Protein AF-A0AB36P984-F1 (afdb_monomer_lite)

Sequence (49 aa):
MNFLAHLHLAHLAESSLSGNLLADFVRGNPEESFPPDVVAGIHMHRRID

Radius of gyration: 9.52 Å; chains: 1; bounding box: 23×14×26 Å

Foldseek 3Di:
DPLVVLLVVCVVVVADNQLLVCLVVDDDQCPVPDDPRSSRNNVSNVVVD

Structure (mmCIF, N/CA/C/O backbone):
data_AF-A0AB36P984-F1
#
_entry.id   AF-A0AB36P984-F1
#
loop_
_atom_site.group_PDB
_atom_site.id
_atom_site.type_symbol
_atom_site.label_atom_id
_atom_site.label_alt_id
_atom_site.label_comp_id
_atom_site.label_asym_id
_atom_site.label_entity_id
_atom_site.label_seq_id
_atom_site.pdbx_PDB_ins_code
_atom_site.Cartn_x
_atom_site.Cartn_y
_atom_site.Cartn_z
_atom_site.occupancy
_atom_site.B_iso_or_equiv
_atom_site.auth_seq_id
_atom_site.auth_comp_id
_atom_site.auth_asym_id
_atom_site.auth_atom_id
_atom_site.pdbx_PDB_model_num
ATOM 1 N N . MET A 1 1 ? 12.814 0.214 2.696 1.00 73.38 1 MET A N 1
ATOM 2 C CA . MET A 1 1 ? 12.091 -0.378 1.557 1.00 73.38 1 MET A CA 1
ATOM 3 C C . MET A 1 1 ? 12.204 0.462 0.296 1.00 73.38 1 MET A C 1
ATOM 5 O O . MET A 1 1 ? 12.483 1.654 0.392 1.00 73.38 1 MET A O 1
ATOM 9 N N . ASN A 1 2 ? 12.032 -0.158 -0.881 1.00 89.06 2 ASN A N 1
ATOM 10 C CA . ASN A 1 2 ? 11.936 0.536 -2.172 1.00 89.06 2 ASN A CA 1
ATOM 11 C C . ASN A 1 2 ? 10.458 0.746 -2.537 1.00 89.06 2 ASN A C 1
ATOM 13 O O . ASN A 1 2 ? 9.813 -0.138 -3.097 1.00 89.06 2 ASN A O 1
ATOM 17 N N . PHE A 1 3 ? 9.940 1.939 -2.254 1.00 88.81 3 PHE A N 1
ATOM 18 C CA . PHE A 1 3 ? 8.530 2.283 -2.457 1.00 88.81 3 PHE A CA 1
ATOM 19 C C . PHE A 1 3 ? 8.041 2.097 -3.899 1.00 88.81 3 PHE A C 1
ATOM 21 O O . PHE A 1 3 ? 6.910 1.671 -4.113 1.00 88.81 3 PHE A O 1
ATOM 28 N N . LEU A 1 4 ? 8.886 2.378 -4.897 1.00 93.31 4 LEU A N 1
ATOM 29 C CA . LEU A 1 4 ? 8.498 2.251 -6.304 1.00 93.31 4 LEU A CA 1
ATOM 30 C C . LEU A 1 4 ? 8.299 0.789 -6.707 1.00 93.31 4 LEU A C 1
ATOM 32 O O . LEU A 1 4 ? 7.370 0.490 -7.451 1.00 93.31 4 LEU A O 1
ATOM 36 N N . ALA A 1 5 ? 9.128 -0.122 -6.189 1.00 92.44 5 ALA A N 1
ATOM 37 C CA . ALA A 1 5 ? 8.963 -1.553 -6.432 1.00 92.44 5 ALA A CA 1
ATOM 38 C C . ALA A 1 5 ? 7.649 -2.074 -5.828 1.00 92.44 5 ALA A C 1
ATOM 40 O O . ALA A 1 5 ? 6.920 -2.809 -6.490 1.00 92.44 5 ALA A O 1
ATOM 41 N N . HIS A 1 6 ? 7.302 -1.631 -4.618 1.00 92.31 6 HIS A N 1
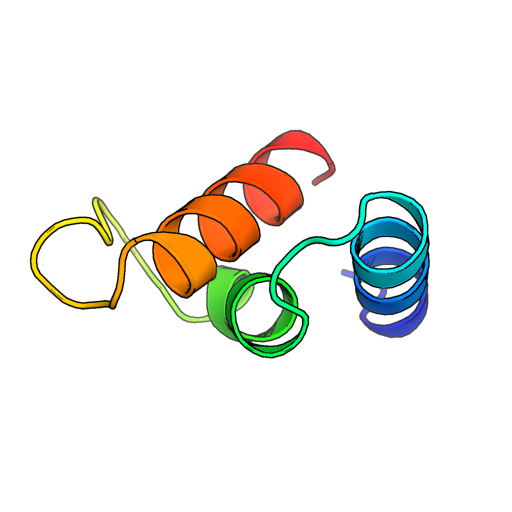ATOM 42 C CA . HIS A 1 6 ? 6.071 -2.043 -3.936 1.00 92.31 6 HIS A CA 1
ATOM 43 C C . HIS A 1 6 ? 4.831 -1.500 -4.638 1.00 92.31 6 HIS A C 1
ATOM 45 O O . HIS A 1 6 ? 3.892 -2.248 -4.885 1.00 92.31 6 HIS A O 1
ATOM 51 N N . LEU A 1 7 ? 4.851 -0.230 -5.051 1.00 93.38 7 LEU A N 1
ATOM 52 C CA . LEU A 1 7 ? 3.770 0.350 -5.849 1.00 93.38 7 LEU A CA 1
ATOM 53 C C . LEU A 1 7 ? 3.633 -0.330 -7.216 1.00 93.38 7 LEU A C 1
ATOM 55 O O . LEU A 1 7 ? 2.517 -0.538 -7.686 1.00 93.38 7 LEU A O 1
ATOM 59 N N . HIS A 1 8 ? 4.747 -0.709 -7.845 1.00 94.50 8 HIS A N 1
ATOM 60 C CA . HIS A 1 8 ? 4.711 -1.434 -9.110 1.00 94.50 8 HIS A CA 1
ATOM 61 C C . HIS A 1 8 ? 4.096 -2.830 -8.950 1.00 94.50 8 HIS A C 1
ATOM 63 O O . HIS A 1 8 ? 3.221 -3.203 -9.727 1.00 94.50 8 HIS A O 1
ATOM 69 N N . LEU A 1 9 ? 4.487 -3.578 -7.916 1.00 92.94 9 LEU A N 1
ATOM 70 C CA . LEU A 1 9 ? 3.900 -4.886 -7.614 1.00 92.94 9 LEU A CA 1
ATOM 71 C C . LEU A 1 9 ? 2.422 -4.770 -7.237 1.00 92.94 9 LEU A C 1
ATOM 73 O O . LEU A 1 9 ? 1.611 -5.549 -7.728 1.00 92.94 9 LEU A O 1
ATOM 77 N N . ALA A 1 10 ? 2.061 -3.775 -6.428 1.00 94.06 10 ALA A N 1
ATOM 78 C CA . ALA A 1 10 ? 0.677 -3.470 -6.087 1.00 94.06 10 ALA A CA 1
ATOM 79 C C . ALA A 1 10 ? -0.169 -3.199 -7.333 1.00 94.06 10 ALA A C 1
ATOM 81 O O . ALA A 1 10 ? -1.268 -3.730 -7.447 1.00 94.06 10 ALA A O 1
ATOM 82 N N . HIS A 1 11 ? 0.365 -2.438 -8.292 1.00 94.81 11 HIS A N 1
ATOM 83 C CA . HIS A 1 11 ? -0.295 -2.199 -9.570 1.00 94.81 11 HIS A CA 1
ATOM 84 C C . HIS A 1 11 ? -0.488 -3.493 -10.372 1.00 94.81 11 HIS A C 1
ATOM 86 O O . HIS A 1 11 ? -1.588 -3.746 -10.855 1.00 94.81 11 HIS A O 1
ATOM 92 N N . LEU A 1 12 ? 0.549 -4.332 -10.478 1.00 96.06 12 LEU A N 1
ATOM 93 C CA . LEU A 1 12 ? 0.468 -5.613 -11.192 1.00 96.06 12 LEU A CA 1
ATOM 94 C C . LEU A 1 12 ? -0.502 -6.607 -10.542 1.00 96.06 12 LEU A C 1
ATOM 96 O O . LEU A 1 12 ? -1.080 -7.434 -11.239 1.00 96.06 12 LEU A O 1
ATOM 100 N N . ALA A 1 13 ? -0.669 -6.540 -9.223 1.00 93.06 13 ALA A N 1
ATOM 101 C CA . ALA A 1 13 ? -1.571 -7.408 -8.474 1.00 93.06 13 ALA A CA 1
ATOM 102 C C . ALA A 1 13 ? -2.972 -6.813 -8.268 1.00 93.06 13 ALA A C 1
ATOM 104 O O . ALA A 1 13 ? -3.736 -7.364 -7.477 1.00 93.06 13 ALA A O 1
ATOM 105 N N . GLU A 1 14 ? -3.283 -5.677 -8.906 1.00 93.94 14 GLU A N 1
ATOM 106 C CA . GLU A 1 14 ? -4.546 -4.941 -8.729 1.00 93.94 14 GLU A CA 1
ATOM 107 C C . GLU A 1 14 ? -4.875 -4.654 -7.249 1.00 93.94 14 GLU A C 1
ATOM 109 O O . GLU A 1 14 ? -6.026 -4.643 -6.816 1.00 93.94 14 GLU A O 1
ATOM 114 N N . SER A 1 15 ? -3.833 -4.425 -6.448 1.00 94.56 15 SER A N 1
ATOM 115 C CA . SER A 1 15 ? -3.931 -4.159 -5.018 1.00 94.56 15 SER A CA 1
ATOM 116 C C . SER A 1 15 ? -3.977 -2.660 -4.724 1.00 94.56 15 SER A C 1
ATOM 118 O O . SER A 1 15 ? -3.589 -1.817 -5.537 1.00 94.56 15 SER A O 1
ATOM 120 N N . SER A 1 16 ? -4.414 -2.310 -3.514 1.00 96.38 16 SER A N 1
ATOM 121 C CA . SER A 1 16 ? -4.457 -0.924 -3.062 1.00 96.38 16 SER A CA 1
ATOM 122 C C . SER A 1 16 ? -3.052 -0.312 -3.030 1.00 96.38 16 SER A C 1
ATOM 124 O O . SER A 1 16 ? -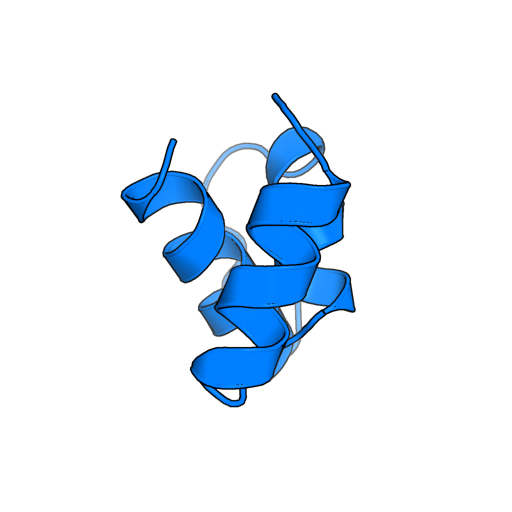2.194 -0.713 -2.236 1.00 96.38 16 SER A O 1
ATOM 126 N N . LEU A 1 17 ? -2.831 0.695 -3.882 1.00 94.62 17 LEU A N 1
ATOM 127 C CA . LEU A 1 17 ? -1.599 1.491 -3.911 1.00 94.62 17 LEU A CA 1
ATOM 128 C C . LEU A 1 17 ? -1.409 2.262 -2.601 1.00 94.62 17 LEU A C 1
ATOM 130 O O . LEU A 1 17 ? -0.305 2.314 -2.062 1.00 94.62 17 LEU A O 1
ATOM 134 N N . SER A 1 18 ? -2.493 2.832 -2.066 1.00 94.62 18 SER A N 1
ATOM 135 C CA . SER A 1 18 ? -2.476 3.536 -0.784 1.00 94.62 18 SER A CA 1
ATOM 136 C C . SER A 1 18 ? -2.214 2.575 0.373 1.00 94.62 18 SER A C 1
ATOM 138 O O . SER A 1 18 ? -1.396 2.896 1.228 1.00 94.62 18 SER A O 1
ATOM 140 N N . GLY A 1 19 ? -2.816 1.381 0.372 1.00 95.56 19 GLY A N 1
ATOM 141 C CA . GLY A 1 19 ? -2.522 0.335 1.356 1.00 95.56 19 GLY A CA 1
ATOM 142 C C . GLY A 1 19 ? -1.063 -0.117 1.320 1.00 95.56 19 GLY A C 1
ATOM 143 O O . GLY A 1 19 ? -0.415 -0.190 2.363 1.00 95.56 19 GLY A O 1
ATOM 144 N N . ASN A 1 20 ? -0.513 -0.329 0.121 1.00 95.31 20 ASN A N 1
ATOM 145 C CA . ASN A 1 20 ? 0.900 -0.670 -0.040 1.00 95.31 20 ASN A CA 1
ATOM 146 C C . ASN A 1 20 ? 1.830 0.445 0.446 1.00 95.31 20 ASN A C 1
ATOM 148 O O . ASN A 1 20 ? 2.867 0.146 1.018 1.00 95.31 20 ASN A O 1
ATOM 152 N N . LEU A 1 21 ? 1.488 1.720 0.260 1.00 94.44 21 LEU A N 1
ATOM 153 C CA . LEU A 1 21 ? 2.310 2.819 0.774 1.00 94.44 21 LEU A CA 1
ATOM 154 C C . LEU A 1 21 ? 2.161 3.004 2.296 1.00 94.44 21 LEU A C 1
ATOM 156 O O . LEU A 1 21 ? 3.120 3.358 2.976 1.00 94.44 21 LEU A O 1
ATOM 160 N N . LEU A 1 22 ? 0.961 2.773 2.835 1.00 94.94 22 LEU A N 1
ATOM 161 C CA . LEU A 1 22 ? 0.652 2.929 4.259 1.00 94.94 22 LEU A CA 1
ATOM 162 C C . LEU A 1 22 ? 1.287 1.847 5.138 1.00 94.94 22 LEU A C 1
ATOM 164 O O . LEU A 1 22 ? 1.488 2.090 6.327 1.00 94.94 22 LEU A O 1
ATOM 168 N N . ALA A 1 23 ? 1.597 0.674 4.584 1.00 94.50 23 ALA A N 1
ATOM 169 C CA . ALA A 1 23 ? 2.059 -0.494 5.331 1.00 94.50 23 ALA A CA 1
ATOM 170 C C . ALA A 1 23 ? 3.255 -0.217 6.258 1.00 94.50 23 ALA A C 1
ATOM 172 O O . ALA A 1 23 ? 3.252 -0.687 7.397 1.00 94.50 23 ALA A O 1
ATOM 173 N N . ASP A 1 24 ? 4.208 0.605 5.809 1.00 93.88 24 ASP A N 1
ATOM 174 C CA . ASP A 1 24 ?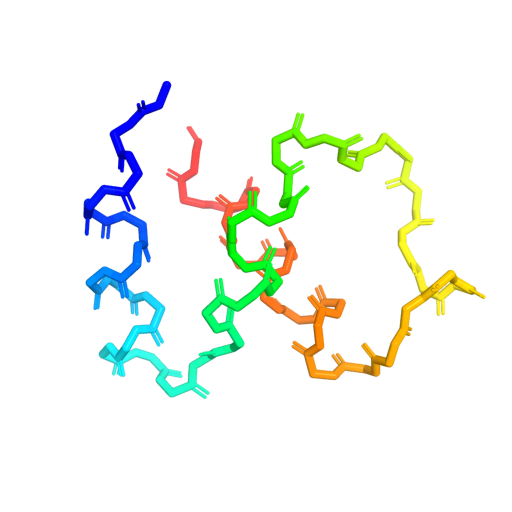 5.393 1.026 6.572 1.00 93.88 24 ASP A CA 1
ATOM 175 C C . ASP A 1 24 ? 5.054 1.844 7.836 1.00 93.88 24 ASP A C 1
ATOM 177 O O . ASP A 1 24 ? 5.823 1.891 8.800 1.00 93.88 24 ASP A O 1
ATOM 181 N N . PHE A 1 25 ? 3.891 2.496 7.856 1.00 93.75 25 PHE A N 1
ATOM 182 C CA . PHE A 1 25 ? 3.447 3.371 8.946 1.00 93.75 25 PHE A CA 1
ATOM 183 C C . PHE A 1 25 ? 2.431 2.698 9.870 1.00 93.75 25 PHE A C 1
ATOM 185 O O . PHE A 1 25 ? 2.212 3.147 10.998 1.00 93.75 25 PHE A O 1
ATOM 192 N N . VAL A 1 26 ? 1.813 1.612 9.412 1.00 94.25 26 VAL A N 1
ATOM 193 C CA . VAL A 1 26 ? 0.804 0.874 10.165 1.00 94.25 26 VAL A CA 1
ATOM 194 C C . VAL A 1 26 ? 1.479 -0.181 11.031 1.00 94.25 26 VAL A C 1
ATOM 196 O O . VAL A 1 26 ? 2.144 -1.091 10.537 1.00 94.25 26 VAL A O 1
ATOM 199 N N . ARG A 1 27 ? 1.243 -0.121 12.344 1.00 91.38 27 ARG A N 1
ATOM 200 C CA . ARG A 1 27 ? 1.668 -1.156 13.298 1.00 91.38 27 ARG A CA 1
ATOM 201 C C . ARG A 1 27 ? 0.475 -1.978 13.771 1.00 91.38 27 ARG A C 1
ATOM 203 O O . ARG A 1 27 ? -0.622 -1.454 13.902 1.00 91.38 27 ARG A O 1
ATOM 210 N N . GLY A 1 28 ? 0.699 -3.260 14.051 1.00 91.94 28 GLY A N 1
ATOM 211 C CA . GLY A 1 28 ? -0.361 -4.156 14.525 1.00 91.94 28 GLY A CA 1
ATOM 212 C C . GLY A 1 28 ? -1.372 -4.534 13.436 1.00 91.94 28 GLY A C 1
ATOM 213 O O . GLY A 1 28 ? -1.016 -4.591 12.250 1.00 91.94 28 GLY A O 1
ATOM 214 N N . ASN A 1 29 ? -2.605 -4.835 13.857 1.00 93.88 29 ASN A N 1
ATOM 215 C CA . ASN A 1 29 ? -3.697 -5.264 12.981 1.00 93.88 29 ASN A CA 1
ATOM 216 C C . ASN A 1 29 ? -4.422 -4.047 12.353 1.00 93.88 29 ASN A C 1
ATOM 218 O O . ASN A 1 29 ? -4.995 -3.256 13.101 1.00 93.88 29 ASN A O 1
ATOM 222 N N . PRO A 1 30 ? -4.415 -3.883 11.013 1.00 95.25 30 PRO A N 1
ATOM 223 C CA . PRO A 1 30 ? -5.123 -2.798 10.326 1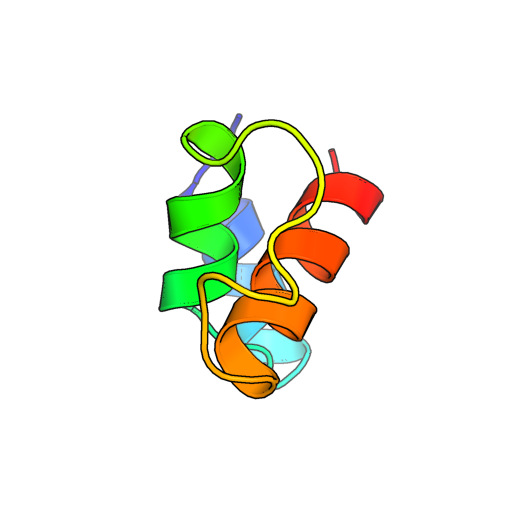.00 95.25 30 PRO A CA 1
ATOM 224 C C . PRO A 1 30 ? -6.640 -2.986 10.163 1.00 95.25 30 PRO A C 1
ATOM 226 O O . PRO A 1 30 ? -7.298 -2.029 9.757 1.00 95.25 30 PRO A O 1
ATOM 229 N N . GLU A 1 31 ? -7.195 -4.172 10.428 1.00 94.62 31 GLU A N 1
ATOM 230 C CA . GLU A 1 31 ? -8.571 -4.549 10.045 1.00 94.62 31 GLU A CA 1
ATOM 231 C C . GLU A 1 31 ? -9.667 -3.610 10.573 1.00 94.62 31 GLU A C 1
ATOM 233 O O . GLU A 1 31 ? -10.641 -3.353 9.874 1.00 94.62 31 GLU A O 1
ATOM 238 N N . GLU A 1 32 ? -9.506 -3.058 11.778 1.00 93.69 32 GLU A N 1
ATOM 239 C CA . GLU A 1 32 ? -10.493 -2.144 12.378 1.00 93.69 32 GLU A CA 1
ATOM 240 C C . GLU A 1 32 ? -10.279 -0.675 11.982 1.00 93.69 32 GLU A C 1
ATOM 242 O O . GLU A 1 32 ? -11.130 0.176 12.238 1.00 93.69 32 GLU A O 1
ATOM 247 N N . SER A 1 33 ? -9.127 -0.355 11.387 1.00 94.88 33 SER A N 1
ATOM 248 C CA . SER A 1 33 ? -8.688 1.026 11.144 1.00 94.88 33 SER A CA 1
ATOM 249 C C . SER A 1 33 ? -8.831 1.463 9.690 1.00 94.88 33 SER A C 1
ATOM 251 O O . SER A 1 33 ? -8.832 2.663 9.414 1.00 94.88 33 SER A O 1
ATOM 253 N N . PHE A 1 34 ? -8.932 0.515 8.757 1.00 96.12 34 PHE A N 1
ATOM 254 C CA . PHE A 1 34 ? -8.910 0.803 7.328 1.00 96.12 34 PHE A CA 1
ATOM 255 C C . PHE A 1 34 ? -9.963 0.004 6.553 1.00 96.12 34 PHE A C 1
ATOM 257 O O . PHE A 1 34 ? -10.341 -1.092 6.964 1.00 96.12 34 PHE A O 1
ATOM 264 N N . PRO A 1 35 ? -10.413 0.521 5.396 1.00 96.69 35 PRO A N 1
ATOM 265 C CA . PRO A 1 35 ? -11.244 -0.234 4.470 1.00 96.69 35 PRO A CA 1
ATOM 266 C C . PRO A 1 35 ? -10.582 -1.551 4.008 1.00 96.69 35 PRO A C 1
ATOM 268 O O . PRO A 1 35 ? -9.350 -1.617 3.926 1.00 96.69 35 PRO A O 1
ATOM 271 N N . PRO A 1 36 ? -11.365 -2.592 3.661 1.00 96.25 36 PRO A N 1
ATOM 272 C CA . PRO A 1 36 ? -10.833 -3.924 3.348 1.00 96.25 36 PRO A CA 1
ATOM 273 C C . PRO A 1 36 ? -9.801 -3.972 2.210 1.00 96.25 36 PRO A C 1
ATOM 275 O O . PRO A 1 36 ? -8.864 -4.765 2.256 1.00 96.25 36 PRO A O 1
ATOM 278 N N . ASP A 1 37 ? -9.941 -3.122 1.195 1.00 96.00 37 ASP A N 1
ATOM 279 C CA . ASP A 1 37 ? -9.008 -3.008 0.068 1.00 96.00 37 ASP A CA 1
ATOM 280 C C . ASP A 1 37 ? -7.649 -2.432 0.500 1.00 96.00 37 ASP A C 1
ATOM 282 O O . ASP A 1 37 ? -6.592 -2.926 0.098 1.00 96.00 37 ASP A O 1
ATOM 286 N N . VAL A 1 38 ? -7.662 -1.428 1.379 1.00 96.62 38 VAL A N 1
ATOM 287 C CA . VAL A 1 38 ? -6.455 -0.845 1.979 1.00 96.62 38 VAL A CA 1
ATOM 288 C C . VAL A 1 38 ? -5.781 -1.855 2.906 1.00 96.62 38 VAL A C 1
ATOM 290 O O . VAL A 1 38 ? -4.564 -2.029 2.831 1.00 96.62 38 VAL A O 1
ATOM 293 N N . VAL A 1 39 ? -6.560 -2.570 3.724 1.00 97.69 39 VAL A N 1
ATOM 294 C CA . VAL A 1 39 ? -6.077 -3.672 4.575 1.00 97.69 39 VAL A CA 1
ATOM 295 C C . VAL A 1 39 ? -5.377 -4.736 3.728 1.00 97.69 39 VAL A C 1
ATOM 297 O O . VAL A 1 39 ? -4.245 -5.117 4.032 1.00 97.69 39 VAL A O 1
ATOM 300 N N . ALA A 1 40 ? -5.994 -5.162 2.624 1.00 96.50 40 ALA A N 1
ATOM 301 C CA . ALA A 1 40 ? -5.396 -6.123 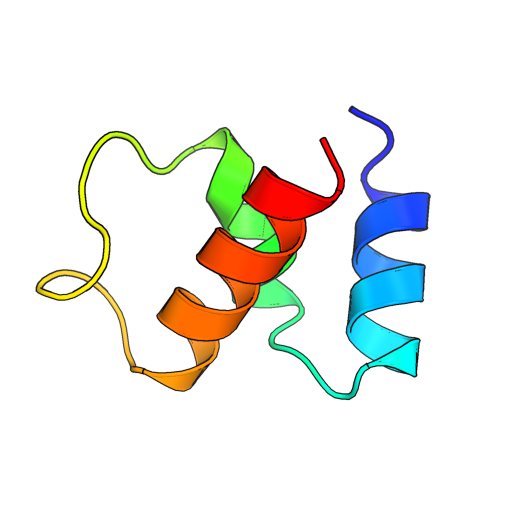1.701 1.00 96.50 40 ALA A CA 1
ATOM 302 C C . ALA A 1 40 ? -4.066 -5.615 1.113 1.00 96.50 40 ALA A C 1
ATOM 304 O O . ALA A 1 40 ? -3.099 -6.377 1.051 1.00 96.50 40 ALA A O 1
ATOM 305 N N . GLY A 1 41 ? -3.979 -4.329 0.754 1.00 96.69 41 GLY A N 1
ATOM 306 C CA . GLY A 1 41 ? -2.729 -3.702 0.306 1.00 96.69 41 GLY A CA 1
ATOM 307 C C . GLY A 1 41 ? -1.639 -3.669 1.381 1.00 96.69 41 GLY A C 1
ATOM 308 O O . GLY A 1 41 ? -0.479 -3.964 1.092 1.00 96.69 41 GLY A O 1
ATOM 309 N N . ILE A 1 42 ? -2.006 -3.392 2.636 1.00 96.88 42 ILE A N 1
ATOM 310 C CA . ILE A 1 42 ? -1.073 -3.420 3.775 1.00 96.88 42 ILE A CA 1
ATOM 311 C C . ILE A 1 42 ? -0.516 -4.835 3.983 1.00 96.88 42 ILE A C 1
ATOM 313 O O . ILE A 1 42 ? 0.691 -5.013 4.161 1.00 96.88 42 ILE A O 1
ATOM 317 N N . HIS A 1 43 ? -1.378 -5.854 3.945 1.00 95.75 43 HIS A N 1
ATOM 318 C CA . HIS A 1 43 ? -0.950 -7.249 4.077 1.00 95.75 43 HIS A CA 1
ATOM 319 C C . HIS A 1 43 ? -0.078 -7.710 2.912 1.00 95.75 43 HIS A C 1
ATOM 321 O O . HIS A 1 43 ? 0.882 -8.448 3.134 1.00 95.75 43 HIS A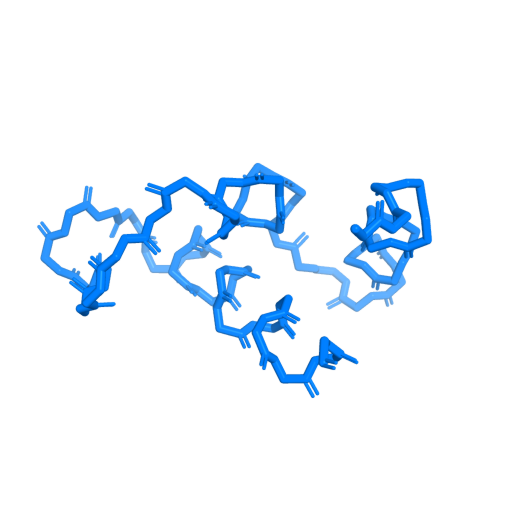 O 1
ATOM 327 N N . MET A 1 44 ? -0.396 -7.277 1.692 1.00 94.94 44 MET A N 1
ATOM 328 C CA . MET A 1 44 ? 0.400 -7.582 0.510 1.00 94.94 44 MET A CA 1
ATOM 329 C C . MET A 1 44 ? 1.828 -7.049 0.657 1.00 94.94 44 MET A C 1
ATOM 331 O O . MET A 1 44 ? 2.767 -7.830 0.523 1.00 94.94 44 MET A O 1
ATOM 335 N N . HIS A 1 45 ? 1.991 -5.766 0.995 1.00 96.00 45 HIS A N 1
ATOM 336 C CA . HIS A 1 45 ? 3.307 -5.157 1.201 1.00 96.00 45 HIS A CA 1
ATOM 337 C C . HIS A 1 45 ? 4.120 -5.929 2.244 1.00 96.00 45 HIS A C 1
ATOM 339 O O . HIS A 1 45 ? 5.235 -6.353 1.961 1.00 96.00 45 HIS A O 1
ATOM 345 N N . ARG A 1 46 ? 3.525 -6.200 3.416 1.00 93.62 46 ARG A N 1
ATOM 346 C CA . ARG A 1 46 ? 4.173 -6.933 4.521 1.00 93.62 46 ARG A CA 1
ATOM 347 C C . ARG A 1 46 ? 4.590 -8.365 4.172 1.00 93.62 46 ARG A C 1
ATOM 349 O O . ARG A 1 46 ? 5.329 -8.973 4.933 1.00 93.62 46 ARG A O 1
ATOM 356 N N . ARG A 1 47 ? 4.037 -8.945 3.104 1.00 92.25 47 ARG A N 1
ATOM 357 C CA . ARG A 1 47 ? 4.382 -10.293 2.629 1.00 92.25 47 ARG A CA 1
ATOM 358 C C . ARG A 1 47 ? 5.517 -10.274 1.601 1.00 92.25 47 ARG A C 1
ATOM 360 O O . ARG A 1 47 ? 6.096 -11.325 1.338 1.00 92.25 47 ARG A O 1
ATOM 367 N N . ILE A 1 48 ? 5.746 -9.122 0.974 1.00 87.69 48 ILE A N 1
ATOM 368 C CA . ILE A 1 48 ? 6.790 -8.897 -0.029 1.00 87.69 48 ILE A CA 1
ATOM 369 C C . ILE A 1 48 ? 8.083 -8.420 0.642 1.00 87.69 48 ILE A C 1
ATOM 371 O O . ILE A 1 48 ? 9.153 -8.835 0.199 1.00 87.69 48 ILE A O 1
ATOM 375 N N . ASP A 1 49 ? 7.962 -7.572 1.672 1.00 83.19 49 ASP A N 1
ATOM 376 C CA . ASP A 1 49 ? 9.045 -7.192 2.596 1.00 83.19 49 ASP A CA 1
ATOM 377 C C . ASP A 1 49 ? 9.716 -8.406 3.253 1.00 83.19 49 ASP A C 1
ATOM 379 O O . ASP A 1 49 ? 10.970 -8.424 3.295 1.00 83.19 49 ASP A O 1
#

Organism: NCBI:txid198214

Secondary structure (DSSP, 8-state):
--HHHHHHHHHHTT--HHHHHHTTT--S--TTTS-HHHHHHHHHHHHH-

pLDDT: mean 93.62, std 3.89, range [73.38, 97.69]

InterPro domains:
  IPR007431 Acyl carrier protein phosphodiesterase [PF04336] (1-49)
  IPR007431 Acyl carrier protein phosphodiesterase [PTHR38764] (1-49)